Protein AF-A0A193QLB5-F1 (afdb_monomer_lite)

Radius of gyration: 23.77 Å; chains: 1; bounding box: 40×33×66 Å

Organism: Sodalis glossinidius (strain morsitans) (NCBI:txid343509)

Secondary structure (DSSP, 8-state):
---EEEE-TTSSSEEEE-TTS-EEEE-SS------TT------S-----S----SS------STT-------S----SS--EETTEETTT---SSPPP-SPPP----

Structure (mmCIF, N/CA/C/O backbone):
data_AF-A0A193QLB5-F1
#
_entry.id   AF-A0A193QLB5-F1
#
loop_
_atom_site.group_PDB
_atom_site.id
_atom_site.type_symbol
_atom_site.label_atom_id
_atom_site.label_alt_id
_atom_site.label_comp_id
_atom_site.label_asym_id
_atom_site.label_entity_id
_atom_site.label_seq_id
_atom_site.pdbx_PDB_ins_code
_atom_site.Cartn_x
_atom_site.Cartn_y
_atom_site.Cartn_z
_atom_site.occupancy
_atom_site.B_iso_or_equiv
_atom_site.auth_seq_id
_atom_site.auth_comp_id
_atom_site.auth_asym_id
_atom_site.auth_atom_id
_atom_site.pdbx_PDB_model_num
ATOM 1 N N . MET A 1 1 ? 19.120 -19.170 -22.477 1.00 62.03 1 MET A N 1
ATOM 2 C CA . MET A 1 1 ? 18.174 -18.460 -21.589 1.00 62.03 1 MET A CA 1
ATOM 3 C C . MET A 1 1 ? 18.071 -17.028 -22.082 1.00 62.03 1 MET A C 1
ATOM 5 O O . MET A 1 1 ? 19.099 -16.367 -22.152 1.00 62.03 1 MET A O 1
ATOM 9 N N . HIS A 1 2 ? 16.889 -16.586 -22.509 1.00 77.00 2 HIS A N 1
ATOM 10 C CA . HIS A 1 2 ? 16.707 -15.266 -23.122 1.00 77.00 2 HIS A CA 1
ATOM 11 C C . HIS A 1 2 ? 16.101 -14.289 -22.114 1.00 77.00 2 HIS A C 1
ATOM 13 O O . HIS A 1 2 ? 15.208 -14.652 -21.355 1.00 77.00 2 HIS A O 1
ATOM 19 N N . ALA A 1 3 ? 16.610 -13.063 -22.112 1.00 95.31 3 ALA A N 1
ATOM 20 C CA . ALA A 1 3 ? 16.025 -11.920 -21.426 1.00 95.31 3 ALA A CA 1
ATOM 21 C C . ALA A 1 3 ? 15.511 -10.938 -22.485 1.00 95.31 3 ALA A C 1
ATOM 23 O O . ALA A 1 3 ? 16.008 -10.932 -23.613 1.00 95.31 3 ALA A O 1
ATOM 24 N N . ALA A 1 4 ? 14.545 -10.100 -22.125 1.00 97.50 4 ALA A N 1
ATOM 25 C CA . ALA A 1 4 ? 14.021 -9.061 -23.007 1.00 97.50 4 ALA A CA 1
ATOM 26 C C . ALA A 1 4 ? 13.794 -7.771 -22.218 1.00 97.50 4 ALA A C 1
ATOM 28 O O . ALA A 1 4 ? 13.435 -7.826 -21.040 1.00 97.50 4 ALA A O 1
ATOM 29 N N . GLN A 1 5 ? 14.022 -6.619 -22.856 1.00 97.12 5 GLN A N 1
ATOM 30 C CA . GLN A 1 5 ? 13.781 -5.309 -22.249 1.00 97.12 5 GLN A CA 1
ATOM 31 C C . GLN A 1 5 ? 13.269 -4.286 -23.266 1.00 97.12 5 GLN A C 1
ATOM 33 O O . GLN A 1 5 ? 13.667 -4.314 -24.429 1.00 97.12 5 GLN A O 1
ATOM 38 N N . LEU A 1 6 ? 12.453 -3.353 -22.780 1.00 98.00 6 LEU A N 1
ATOM 39 C CA . LEU A 1 6 ? 12.099 -2.092 -23.432 1.00 98.00 6 LEU A CA 1
ATOM 40 C C . LEU A 1 6 ? 12.767 -0.961 -22.641 1.00 98.00 6 LEU A C 1
ATOM 42 O O . LEU A 1 6 ? 12.697 -0.970 -21.411 1.00 98.00 6 LEU A O 1
ATOM 46 N N . ARG A 1 7 ? 13.428 -0.017 -23.315 1.00 98.12 7 ARG A N 1
ATOM 47 C CA . ARG A 1 7 ? 14.203 1.066 -22.683 1.00 98.12 7 ARG A CA 1
ATOM 48 C C . ARG A 1 7 ? 13.874 2.421 -23.304 1.00 98.12 7 ARG A C 1
ATOM 50 O O . ARG A 1 7 ? 13.521 2.466 -24.478 1.00 98.12 7 ARG A O 1
ATOM 57 N N . SER A 1 8 ? 14.016 3.493 -22.525 1.00 98.06 8 SER A N 1
ATOM 58 C CA . SER A 1 8 ? 14.109 4.860 -23.054 1.00 98.06 8 SER A CA 1
ATOM 59 C C . SER A 1 8 ? 15.422 5.072 -23.817 1.00 98.06 8 SER A C 1
ATOM 61 O O . SER A 1 8 ? 16.389 4.338 -23.603 1.00 98.06 8 SER A O 1
ATOM 63 N N . ASP A 1 9 ? 15.470 6.095 -24.674 1.00 97.69 9 ASP A N 1
ATOM 64 C CA . ASP A 1 9 ? 16.647 6.410 -25.502 1.00 97.69 9 ASP A CA 1
ATOM 65 C C . ASP A 1 9 ? 17.895 6.743 -24.666 1.00 97.69 9 ASP A C 1
ATOM 67 O O . ASP A 1 9 ? 19.013 6.401 -25.044 1.00 97.69 9 ASP A O 1
ATOM 71 N N . ASP A 1 10 ? 17.704 7.368 -23.500 1.00 97.31 10 ASP A N 1
ATOM 72 C CA . ASP A 1 10 ? 18.767 7.667 -22.532 1.00 97.31 10 ASP A CA 1
ATOM 73 C C . ASP A 1 10 ? 19.129 6.475 -21.622 1.00 97.31 10 ASP A C 1
ATOM 75 O O . ASP A 1 10 ? 20.071 6.549 -20.835 1.00 97.31 10 ASP A O 1
ATOM 79 N N . GLY A 1 11 ? 18.374 5.374 -21.705 1.00 96.19 11 GLY A N 1
ATOM 80 C CA . GLY A 1 11 ? 18.541 4.176 -20.887 1.00 96.19 11 GLY A CA 1
ATOM 81 C C . GLY A 1 11 ? 18.157 4.319 -19.409 1.00 96.19 11 GLY A C 1
ATOM 82 O O . GLY A 1 11 ? 18.312 3.350 -18.663 1.00 96.19 11 GLY A O 1
ATOM 83 N N . ALA A 1 12 ? 17.655 5.476 -18.967 1.00 97.12 12 ALA A N 1
ATOM 84 C CA . ALA A 1 12 ? 17.347 5.731 -17.560 1.00 97.12 12 ALA A CA 1
ATOM 85 C C . ALA A 1 12 ? 16.072 5.014 -17.080 1.00 97.12 12 ALA A C 1
ATOM 87 O O . ALA A 1 12 ? 15.968 4.660 -15.903 1.00 97.12 12 ALA A O 1
ATOM 88 N N . ALA A 1 13 ? 15.109 4.777 -17.976 1.00 98.38 13 ALA A N 1
ATOM 89 C CA . ALA A 1 13 ? 13.903 4.006 -17.699 1.00 98.38 13 ALA A CA 1
ATOM 90 C C . ALA A 1 13 ? 13.888 2.690 -18.486 1.00 98.38 13 ALA A C 1
ATOM 92 O O . ALA A 1 13 ? 14.259 2.648 -19.662 1.00 98.38 13 ALA A O 1
ATOM 93 N N . PHE A 1 14 ? 13.414 1.611 -17.859 1.00 98.00 14 PHE A N 1
ATOM 94 C CA . PHE A 1 14 ? 13.222 0.337 -18.547 1.00 98.00 14 PHE A CA 1
ATOM 95 C C . PHE A 1 14 ? 12.145 -0.551 -17.919 1.00 98.00 14 PHE A C 1
ATOM 97 O O . PHE A 1 14 ? 11.851 -0.473 -16.725 1.00 98.00 14 PHE A O 1
ATOM 104 N N . VAL A 1 15 ? 11.608 -1.448 -18.746 1.00 98.25 15 VAL A N 1
ATOM 105 C CA . VAL A 1 15 ? 10.829 -2.624 -18.341 1.00 98.25 15 VAL A CA 1
ATOM 106 C C . VAL A 1 15 ? 11.577 -3.856 -18.827 1.00 98.25 15 VAL A C 1
ATOM 108 O O . VAL A 1 15 ? 11.939 -3.925 -20.001 1.00 98.25 15 VAL A O 1
ATOM 111 N N . GLY A 1 16 ? 11.825 -4.828 -17.953 1.00 97.06 16 GLY A N 1
ATOM 112 C CA . GLY A 1 16 ? 12.620 -6.000 -18.301 1.00 97.06 16 GLY A CA 1
ATOM 113 C C . GLY A 1 16 ? 12.133 -7.293 -17.677 1.00 97.06 16 GLY A C 1
ATOM 114 O O . GLY A 1 16 ? 11.671 -7.300 -16.540 1.00 97.06 16 GLY A O 1
ATOM 115 N N . VAL A 1 17 ? 12.300 -8.386 -18.422 1.00 97.69 17 VAL A N 1
ATOM 116 C CA . VAL A 1 17 ? 12.181 -9.761 -17.933 1.00 97.69 17 VAL A CA 1
ATOM 117 C C . VAL A 1 17 ? 13.561 -10.412 -17.939 1.00 97.69 17 VAL A C 1
ATOM 119 O O . VAL A 1 17 ? 14.235 -10.488 -18.971 1.00 97.69 17 VAL A O 1
ATOM 122 N N . ALA A 1 18 ? 14.007 -10.849 -16.765 1.00 96.94 18 ALA A N 1
ATOM 123 C CA . ALA A 1 18 ? 15.268 -11.552 -16.599 1.00 96.94 18 ALA A CA 1
ATOM 124 C C . ALA A 1 18 ? 15.149 -13.015 -17.048 1.00 96.94 18 ALA A C 1
ATOM 126 O O . ALA A 1 18 ? 14.072 -13.609 -17.019 1.00 96.94 18 ALA A O 1
ATOM 127 N N . ALA A 1 19 ? 16.285 -13.639 -17.365 1.00 96.06 19 ALA A N 1
ATOM 128 C CA . ALA A 1 19 ? 16.358 -15.073 -17.658 1.00 96.06 19 ALA A CA 1
ATOM 129 C C . ALA A 1 19 ? 15.810 -15.958 -16.516 1.00 96.06 19 ALA A C 1
ATOM 131 O O . ALA A 1 19 ? 15.348 -17.063 -16.776 1.00 96.06 19 ALA A O 1
ATOM 132 N N . GLY A 1 20 ? 15.854 -15.464 -15.272 1.00 96.25 20 GLY A N 1
ATOM 133 C CA . GLY A 1 20 ? 15.260 -16.090 -14.085 1.00 96.25 20 GLY A CA 1
ATOM 134 C C . GLY A 1 20 ? 13.830 -15.632 -13.776 1.00 96.25 20 GLY A C 1
ATOM 135 O O . GLY A 1 20 ? 13.412 -15.717 -12.629 1.00 96.25 20 GLY A O 1
ATOM 136 N N . HIS A 1 21 ? 13.105 -15.096 -14.764 1.00 95.62 21 HIS A N 1
ATOM 137 C CA . HIS A 1 21 ? 11.689 -14.696 -14.694 1.00 95.62 21 HIS A CA 1
ATOM 138 C C . HIS A 1 21 ? 11.349 -13.488 -13.808 1.00 95.62 21 HIS A C 1
ATOM 140 O O . HIS A 1 21 ? 10.182 -13.115 -13.712 1.00 95.62 21 HIS A O 1
ATOM 146 N N . ALA A 1 22 ? 12.340 -12.827 -13.208 1.00 97.00 22 ALA A N 1
ATOM 147 C CA . ALA A 1 22 ? 12.113 -11.562 -12.517 1.00 97.00 22 ALA A CA 1
ATOM 148 C C . ALA A 1 22 ? 11.658 -10.480 -13.509 1.00 97.00 22 ALA A C 1
ATOM 150 O O . ALA A 1 22 ? 12.277 -10.305 -14.562 1.00 97.00 22 ALA A O 1
ATOM 151 N N . ILE A 1 23 ? 10.606 -9.745 -13.150 1.00 97.38 23 ILE A N 1
ATOM 152 C CA . ILE A 1 23 ? 10.148 -8.564 -13.884 1.00 97.38 23 ILE A CA 1
ATOM 153 C C . ILE A 1 23 ? 10.598 -7.320 -13.120 1.00 97.38 23 ILE A C 1
ATOM 155 O O . ILE A 1 23 ? 10.392 -7.217 -11.911 1.00 97.38 23 ILE A O 1
ATOM 159 N N . THR A 1 24 ? 11.211 -6.370 -13.819 1.00 97.44 24 THR A N 1
ATOM 160 C CA . THR A 1 24 ? 11.657 -5.096 -13.244 1.00 97.44 24 THR A CA 1
ATOM 161 C C . THR A 1 24 ? 11.126 -3.938 -14.070 1.00 97.44 24 THR A C 1
ATOM 163 O O . THR A 1 24 ? 11.228 -3.951 -15.296 1.00 97.44 24 THR A O 1
ATOM 166 N N . VAL A 1 25 ? 10.583 -2.935 -13.385 1.00 98.00 25 VAL A N 1
ATOM 167 C CA . VAL A 1 25 ? 10.179 -1.651 -13.957 1.00 98.00 25 VAL A CA 1
ATOM 168 C C . VAL A 1 25 ? 10.911 -0.566 -13.183 1.00 98.00 25 VAL A C 1
ATOM 170 O O . VAL A 1 25 ? 10.688 -0.413 -11.984 1.00 98.00 25 VAL A O 1
ATOM 173 N N . THR A 1 26 ? 11.774 0.179 -13.864 1.00 97.88 26 THR A N 1
ATOM 174 C CA . THR A 1 26 ? 12.551 1.270 -13.268 1.00 97.88 26 THR A CA 1
ATOM 175 C C . THR A 1 26 ? 12.329 2.531 -14.080 1.00 97.88 26 THR A C 1
ATOM 177 O O . THR A 1 26 ? 12.375 2.498 -15.308 1.00 97.88 26 THR A O 1
ATOM 180 N N . THR A 1 27 ? 12.086 3.650 -13.405 1.00 98.06 27 THR A N 1
ATOM 181 C CA . THR A 1 27 ? 11.973 4.964 -14.037 1.00 98.06 27 THR A CA 1
ATOM 182 C C . THR A 1 27 ? 12.398 6.051 -13.047 1.00 98.06 27 THR A C 1
ATOM 184 O O . THR A 1 27 ? 12.044 5.952 -11.871 1.00 98.06 27 THR A O 1
ATOM 187 N N . PRO A 1 28 ? 13.143 7.084 -13.479 1.00 97.81 28 PRO A N 1
ATOM 188 C CA . PRO A 1 28 ? 13.365 8.284 -12.672 1.00 97.81 28 PRO A CA 1
ATOM 189 C C . PR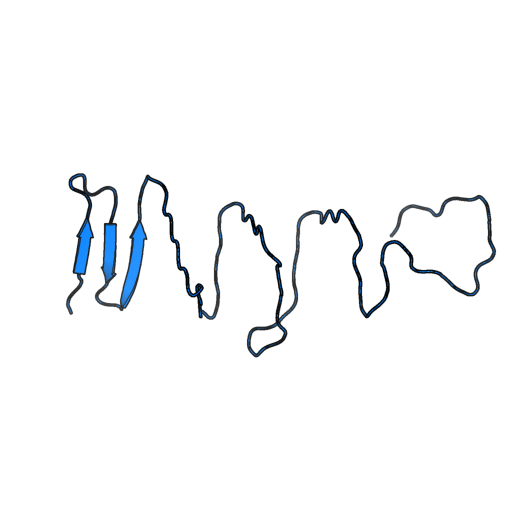O A 1 28 ? 12.126 9.197 -12.632 1.00 97.81 28 PRO A C 1
ATOM 191 O O . PRO A 1 28 ? 12.055 10.106 -11.810 1.00 97.81 28 PRO A O 1
ATOM 194 N N . GLY A 1 29 ? 11.159 8.983 -13.531 1.00 97.12 29 GLY A N 1
ATOM 195 C CA . GLY A 1 29 ? 9.886 9.696 -13.558 1.00 97.12 29 GLY A CA 1
ATOM 196 C C . GLY A 1 29 ? 8.803 9.020 -12.710 1.00 97.12 29 GLY A C 1
ATOM 197 O O . GLY A 1 29 ? 9.060 8.153 -11.880 1.00 97.12 29 GLY A O 1
ATOM 198 N N . THR A 1 30 ? 7.547 9.403 -12.935 1.00 97.75 30 THR A N 1
ATOM 199 C CA . THR A 1 30 ? 6.394 8.791 -12.257 1.00 97.75 30 THR A CA 1
ATOM 200 C C . THR A 1 30 ? 5.955 7.502 -12.952 1.00 97.75 30 THR A C 1
ATOM 202 O O . THR A 1 30 ? 5.713 7.493 -14.157 1.00 97.75 30 THR A O 1
ATOM 205 N N . LEU A 1 31 ? 5.749 6.430 -12.182 1.00 97.44 31 LEU A N 1
ATOM 206 C CA . LEU A 1 31 ? 5.013 5.247 -12.632 1.00 97.44 31 LEU A CA 1
ATOM 207 C C . LEU A 1 31 ? 3.514 5.446 -12.362 1.00 97.44 31 LEU A C 1
ATOM 209 O O . LEU A 1 31 ? 3.092 5.492 -11.208 1.00 97.44 31 LEU A O 1
ATOM 213 N N . LYS A 1 32 ? 2.700 5.555 -13.418 1.00 97.75 32 LYS A N 1
ATOM 214 C CA . LYS A 1 32 ? 1.234 5.647 -13.321 1.00 97.75 32 LYS A CA 1
ATOM 215 C C . LYS A 1 32 ? 0.590 4.416 -13.954 1.00 97.75 32 LYS A C 1
ATOM 217 O O . LYS A 1 32 ? 0.802 4.154 -15.132 1.00 97.75 32 LYS A O 1
ATOM 222 N N . ALA A 1 33 ? -0.239 3.710 -13.190 1.00 96.88 33 ALA A N 1
ATOM 223 C CA . ALA A 1 33 ? -1.059 2.602 -13.672 1.00 96.88 33 ALA A CA 1
ATOM 224 C C . ALA A 1 33 ? -2.547 2.960 -13.543 1.00 96.88 33 ALA A C 1
ATOM 226 O O . ALA A 1 33 ? -2.976 3.551 -12.554 1.00 96.88 33 ALA A O 1
ATOM 227 N N . THR A 1 34 ? -3.350 2.640 -14.555 1.00 97.19 34 THR A N 1
ATOM 228 C CA . THR A 1 34 ? -4.806 2.831 -14.534 1.00 97.19 34 THR A CA 1
ATOM 229 C C . THR A 1 34 ? -5.447 1.605 -15.156 1.00 97.19 34 THR A C 1
ATOM 231 O O . THR A 1 34 ? -5.162 1.282 -16.305 1.00 97.19 34 THR A O 1
ATOM 234 N N . ALA A 1 35 ? -6.304 0.929 -14.397 1.00 97.75 35 ALA A N 1
ATOM 235 C CA . ALA A 1 35 ? -7.014 -0.259 -14.841 1.00 97.75 35 ALA A CA 1
ATOM 236 C C . ALA A 1 35 ? -8.508 -0.080 -14.563 1.00 97.75 35 ALA A C 1
ATOM 238 O O . ALA A 1 35 ? -8.911 0.102 -13.417 1.00 97.75 35 ALA A O 1
ATOM 239 N N . GLN A 1 36 ? -9.328 -0.105 -15.615 1.00 97.62 36 GLN A N 1
ATOM 240 C CA . GLN A 1 36 ? -10.779 0.093 -15.497 1.00 97.62 36 GLN A CA 1
ATOM 241 C C . GLN A 1 36 ? -11.484 -1.110 -14.856 1.00 97.62 36 GLN A C 1
ATOM 243 O O . GLN A 1 36 ? -12.492 -0.935 -14.182 1.00 97.62 36 GLN A O 1
ATOM 248 N N . GLY A 1 37 ? -10.945 -2.317 -15.047 1.00 97.81 37 GLY A N 1
ATOM 249 C CA . GLY A 1 37 ? -11.483 -3.555 -14.477 1.00 97.81 37 GLY A CA 1
ATOM 250 C C . GLY A 1 37 ? -10.971 -3.896 -13.074 1.00 97.81 37 GLY A C 1
ATOM 251 O O . GLY A 1 37 ? -11.403 -4.898 -12.520 1.00 97.81 37 GLY A O 1
ATOM 252 N N . GLY A 1 38 ? -10.065 -3.092 -12.506 1.00 96.50 38 GLY A N 1
ATOM 253 C CA . GLY A 1 38 ? -9.393 -3.382 -11.235 1.00 96.50 38 GLY A CA 1
ATOM 254 C C . GLY A 1 38 ? -7.951 -3.873 -11.396 1.00 96.50 38 GLY A C 1
ATOM 255 O O . GLY A 1 38 ? -7.433 -3.992 -12.507 1.00 96.50 38 GLY A O 1
ATOM 256 N N . VAL A 1 39 ? -7.286 -4.101 -10.261 1.00 97.75 39 VAL A N 1
ATOM 257 C CA . VAL A 1 39 ? -5.913 -4.616 -10.173 1.00 97.75 39 VAL A CA 1
ATOM 258 C C . VAL A 1 39 ? -5.875 -5.679 -9.081 1.00 97.75 39 VAL A C 1
ATOM 260 O O . VAL A 1 39 ? -6.117 -5.354 -7.921 1.00 97.75 39 VAL A O 1
ATOM 263 N N . ASP A 1 40 ? -5.511 -6.907 -9.444 1.00 96.38 40 ASP A N 1
ATOM 264 C CA . ASP A 1 40 ? -5.217 -7.985 -8.500 1.00 96.38 40 ASP A CA 1
ATOM 265 C C . ASP A 1 40 ? -3.701 -8.189 -8.405 1.00 96.38 40 ASP A C 1
ATOM 267 O O . ASP A 1 40 ? -3.008 -8.297 -9.420 1.00 96.38 40 ASP A O 1
ATOM 271 N N . VAL A 1 41 ? -3.173 -8.242 -7.180 1.00 94.75 41 VAL A N 1
ATOM 272 C CA . VAL A 1 41 ? -1.755 -8.520 -6.912 1.00 94.75 41 VAL A CA 1
ATOM 273 C C . VAL A 1 41 ? -1.665 -9.709 -5.968 1.00 94.75 41 VAL A C 1
ATOM 275 O O . VAL A 1 41 ? -2.036 -9.614 -4.801 1.00 94.75 41 VAL A O 1
ATOM 278 N N . THR A 1 42 ? -1.149 -10.829 -6.466 1.00 93.12 42 THR A N 1
ATOM 279 C CA . THR A 1 42 ? -0.961 -12.050 -5.677 1.00 93.12 42 THR A CA 1
ATOM 280 C C . THR A 1 42 ? 0.524 -12.290 -5.451 1.00 93.12 42 THR A C 1
ATOM 282 O O . THR A 1 42 ? 1.275 -12.537 -6.391 1.00 93.12 42 THR A O 1
ATOM 285 N N . ALA A 1 43 ? 0.948 -12.223 -4.192 1.00 92.25 43 ALA A N 1
ATOM 286 C CA . ALA A 1 43 ? 2.297 -12.558 -3.762 1.00 92.25 43 ALA A CA 1
ATOM 287 C C . ALA A 1 43 ? 2.271 -12.981 -2.285 1.00 92.25 43 ALA A C 1
ATOM 289 O O . ALA A 1 43 ? 1.436 -12.473 -1.537 1.00 92.25 43 ALA A O 1
ATOM 290 N N . PRO A 1 44 ? 3.206 -13.833 -1.825 1.00 90.81 44 PRO A N 1
ATOM 291 C CA . PRO A 1 44 ? 3.355 -14.122 -0.396 1.00 90.81 44 PRO A CA 1
ATOM 292 C C . PRO A 1 44 ? 3.646 -12.871 0.449 1.00 90.81 44 PRO A C 1
ATOM 294 O O . PRO A 1 44 ? 3.366 -12.836 1.643 1.00 90.81 44 PRO A O 1
ATOM 297 N N . THR A 1 45 ? 4.244 -11.836 -0.148 1.00 92.69 45 THR A N 1
ATOM 298 C CA . THR A 1 45 ? 4.531 -10.557 0.512 1.00 92.69 45 THR A CA 1
ATOM 299 C C . THR A 1 45 ? 4.512 -9.426 -0.511 1.00 92.69 45 THR A C 1
ATOM 301 O O . THR A 1 45 ? 5.086 -9.554 -1.592 1.00 92.69 45 THR A O 1
ATOM 304 N N . ILE A 1 46 ? 3.886 -8.304 -0.151 1.00 95.62 46 ILE A N 1
ATOM 305 C CA . ILE A 1 46 ? 3.893 -7.054 -0.919 1.00 95.62 46 ILE A CA 1
ATOM 306 C C . ILE A 1 46 ? 4.559 -5.981 -0.051 1.00 95.62 46 ILE A C 1
ATOM 308 O O . ILE A 1 46 ? 4.154 -5.776 1.090 1.00 95.62 46 ILE A O 1
ATOM 312 N N . VAL A 1 47 ? 5.575 -5.296 -0.586 1.00 97.50 47 VAL A N 1
ATOM 313 C CA . VAL A 1 47 ? 6.322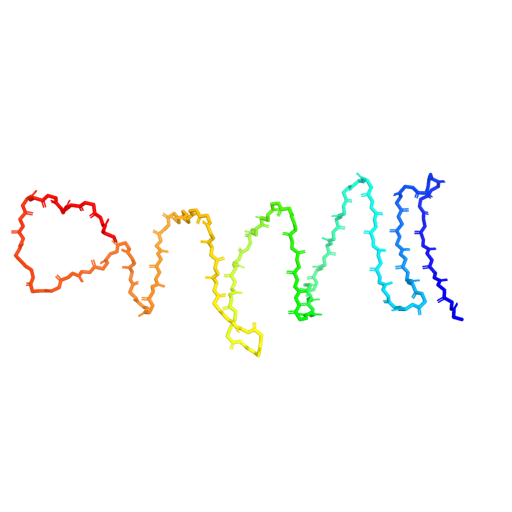 -4.245 0.129 1.00 97.50 47 VAL A CA 1
ATOM 314 C C . VAL A 1 47 ? 6.098 -2.892 -0.544 1.00 97.50 47 VAL A C 1
ATOM 316 O O . VAL A 1 47 ? 6.388 -2.727 -1.728 1.00 97.50 47 VAL A O 1
ATOM 319 N N . LEU A 1 48 ? 5.617 -1.911 0.225 1.00 97.50 48 LEU A N 1
ATOM 320 C CA . LEU A 1 48 ? 5.428 -0.520 -0.197 1.00 97.50 48 LEU A CA 1
ATOM 321 C C . LEU A 1 48 ? 6.350 0.375 0.640 1.00 97.50 48 LEU A C 1
ATOM 323 O O . LEU A 1 48 ? 6.077 0.632 1.806 1.00 97.50 48 LEU A O 1
ATOM 327 N N . ASN A 1 49 ? 7.462 0.820 0.052 1.00 97.69 49 ASN A N 1
ATOM 328 C CA . ASN A 1 49 ? 8.511 1.547 0.787 1.00 97.69 49 ASN A CA 1
ATOM 329 C C . ASN A 1 49 ? 8.237 3.051 0.959 1.00 97.69 49 ASN A C 1
ATOM 331 O O . ASN A 1 49 ? 8.899 3.710 1.755 1.00 97.69 49 ASN A O 1
ATOM 335 N N . GLY A 1 50 ? 7.318 3.612 0.171 1.00 97.75 50 GLY A N 1
ATOM 336 C CA . GLY A 1 50 ? 6.950 5.026 0.233 1.00 97.75 50 GLY A CA 1
ATOM 337 C C . GLY A 1 50 ? 5.706 5.278 1.081 1.00 97.75 50 GLY A C 1
ATOM 338 O O . GLY A 1 50 ? 5.064 4.353 1.574 1.00 97.75 50 GLY A O 1
ATOM 339 N N . ASN A 1 51 ? 5.320 6.551 1.184 1.00 98.00 51 ASN A N 1
ATOM 340 C CA . ASN A 1 51 ? 4.024 6.921 1.749 1.00 98.00 51 ASN A CA 1
ATOM 341 C C . ASN A 1 51 ? 2.892 6.318 0.909 1.00 98.00 51 ASN A C 1
ATOM 343 O O . ASN A 1 51 ? 2.905 6.406 -0.320 1.00 98.00 51 ASN A O 1
ATOM 347 N N . VAL A 1 52 ? 1.888 5.755 1.579 1.00 98.00 52 VAL A N 1
ATOM 348 C CA . VAL A 1 52 ? 0.732 5.127 0.933 1.00 98.00 52 VAL A CA 1
ATOM 349 C C . VAL A 1 52 ? -0.509 5.978 1.184 1.00 98.00 52 VAL A C 1
ATOM 351 O O . VAL A 1 52 ? -0.802 6.353 2.315 1.00 98.00 52 VAL A O 1
ATOM 354 N N . THR A 1 53 ? -1.252 6.288 0.123 1.00 97.94 53 THR A N 1
ATOM 355 C CA . THR A 1 53 ? -2.575 6.922 0.205 1.00 97.94 53 THR A CA 1
ATOM 356 C C . THR A 1 53 ? -3.599 6.011 -0.450 1.00 97.94 53 THR A C 1
ATOM 358 O O . THR A 1 53 ? -3.452 5.646 -1.615 1.00 97.94 53 TH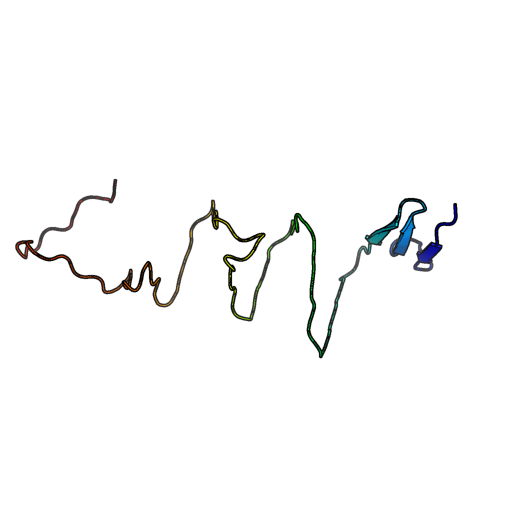R A O 1
ATOM 361 N N . ILE A 1 54 ? -4.648 5.664 0.295 1.00 97.50 54 ILE A N 1
ATOM 362 C CA . ILE A 1 54 ? -5.774 4.860 -0.179 1.00 97.50 54 ILE A CA 1
ATOM 363 C C . ILE A 1 54 ? -7.001 5.767 -0.150 1.00 97.50 54 ILE A C 1
ATOM 365 O O . ILE A 1 54 ? -7.465 6.153 0.916 1.00 97.50 54 ILE A O 1
ATOM 369 N N . ASN A 1 55 ? -7.496 6.144 -1.330 1.00 97.50 55 ASN A N 1
ATOM 370 C CA . ASN A 1 55 ? -8.676 7.011 -1.454 1.00 97.50 55 ASN A CA 1
ATOM 371 C C . ASN A 1 55 ? -10.002 6.236 -1.346 1.00 97.50 55 ASN A C 1
ATOM 373 O O . ASN A 1 55 ? -11.064 6.847 -1.272 1.00 97.50 55 ASN A O 1
ATOM 377 N N . GLY A 1 56 ? -9.939 4.902 -1.377 1.00 96.88 56 GLY A N 1
ATOM 378 C CA . GLY A 1 56 ? -11.066 4.009 -1.125 1.00 96.88 56 GLY A CA 1
ATOM 379 C C . GLY A 1 56 ? -10.995 3.367 0.261 1.00 96.88 56 GLY A C 1
ATOM 380 O O . GLY A 1 56 ? -10.204 3.763 1.116 1.00 96.88 56 GLY A O 1
ATOM 381 N N . ASN A 1 57 ? -11.805 2.333 0.466 1.00 95.81 57 ASN A N 1
ATOM 382 C CA . ASN A 1 57 ? -11.769 1.559 1.702 1.00 95.81 57 ASN A CA 1
ATOM 383 C C . ASN A 1 57 ? -10.516 0.673 1.755 1.00 95.81 57 ASN A C 1
ATOM 385 O O . ASN A 1 57 ? -10.133 0.070 0.753 1.00 95.81 57 ASN A O 1
ATOM 389 N N . LEU A 1 58 ? -9.934 0.538 2.947 1.00 95.00 58 LEU A N 1
ATOM 390 C CA . LEU A 1 58 ? -8.964 -0.508 3.260 1.00 95.00 58 LEU A CA 1
ATOM 391 C C . LEU A 1 58 ? -9.697 -1.643 3.979 1.00 95.00 58 LEU A C 1
ATOM 393 O O . LEU A 1 58 ? -10.253 -1.437 5.055 1.00 95.00 58 LEU A O 1
ATOM 397 N N . SER A 1 59 ? -9.696 -2.834 3.385 1.00 91.88 59 SER A N 1
ATOM 398 C CA . SER A 1 59 ? -10.201 -4.051 4.018 1.00 91.88 59 SER A CA 1
ATOM 399 C C . SER A 1 59 ? -9.056 -5.039 4.185 1.00 91.88 59 SER A C 1
ATOM 401 O O . SER A 1 59 ? -8.367 -5.363 3.220 1.00 91.88 59 SER A O 1
ATOM 403 N N . GLN A 1 60 ? -8.858 -5.507 5.414 1.00 91.44 60 GLN A N 1
ATOM 404 C CA . GLN A 1 60 ? -7.926 -6.580 5.721 1.00 91.44 60 GLN A CA 1
ATOM 405 C C . GLN A 1 60 ? -8.719 -7.873 5.894 1.00 91.44 60 GLN A C 1
ATOM 407 O O . GLN A 1 60 ? -9.498 -8.016 6.835 1.00 91.44 60 GLN A O 1
ATOM 412 N N . GLY A 1 61 ? -8.556 -8.788 4.943 1.00 83.75 61 GLY A N 1
ATOM 413 C CA . GLY A 1 61 ? -9.243 -10.074 4.956 1.00 83.75 61 GLY A CA 1
ATOM 414 C C . GLY A 1 61 ? -8.647 -11.063 5.961 1.00 83.75 61 GLY A C 1
ATOM 415 O O . GLY A 1 61 ? -7.483 -10.965 6.342 1.00 83.75 61 GLY A O 1
ATOM 416 N N . MET A 1 62 ? -9.452 -12.062 6.326 1.00 75.94 62 MET A N 1
ATOM 417 C CA . MET A 1 62 ? -9.066 -13.222 7.146 1.00 75.94 62 MET A CA 1
ATOM 418 C C . MET A 1 62 ? -8.859 -14.495 6.299 1.00 75.94 62 MET A C 1
ATOM 420 O O . MET A 1 62 ? -9.014 -15.597 6.812 1.00 75.94 62 MET A O 1
ATOM 424 N N . GLY A 1 63 ? -8.596 -14.361 4.992 1.00 72.44 63 GLY A N 1
ATOM 425 C CA 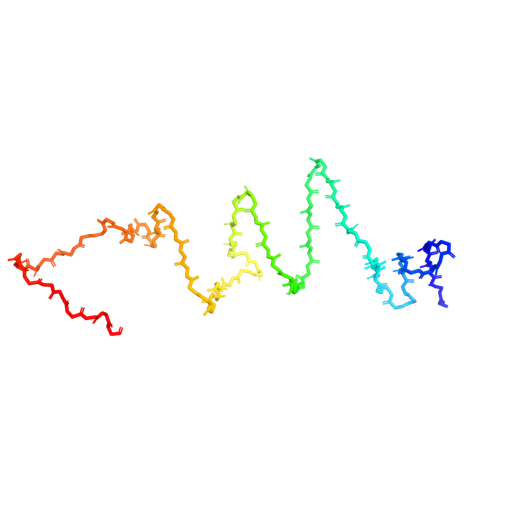. GLY A 1 63 ? -8.360 -15.510 4.100 1.00 72.44 63 GLY A CA 1
ATOM 426 C C . GLY A 1 63 ? -7.052 -16.250 4.415 1.00 72.44 63 GLY A C 1
ATOM 427 O O . GLY A 1 63 ? -6.426 -15.994 5.436 1.00 72.44 63 GLY A O 1
ATOM 428 N N . ASP A 1 64 ? -6.584 -17.111 3.511 1.00 73.25 64 ASP A N 1
ATOM 429 C CA . ASP A 1 64 ? -5.377 -17.937 3.731 1.00 73.25 64 ASP A CA 1
ATOM 430 C C . ASP A 1 64 ? -4.098 -17.123 4.015 1.00 73.25 64 ASP A C 1
ATOM 432 O O . ASP A 1 64 ? -3.157 -17.622 4.625 1.00 73.25 64 ASP A O 1
ATOM 436 N N . SER A 1 65 ? -4.057 -15.856 3.586 1.00 69.88 65 SER A N 1
ATOM 437 C CA . SER A 1 65 ? -2.992 -14.884 3.902 1.00 69.88 65 SER A CA 1
ATOM 438 C C . SER A 1 65 ? -3.431 -13.788 4.885 1.00 69.88 65 SER A C 1
ATOM 440 O O . SER A 1 65 ? -2.754 -12.773 5.030 1.00 69.88 65 SER A O 1
ATOM 442 N N . GLY A 1 66 ? -4.589 -13.954 5.523 1.00 73.44 66 GLY A N 1
ATOM 443 C CA . GLY A 1 66 ? -5.095 -13.064 6.559 1.00 73.44 66 GLY A CA 1
ATOM 444 C C . GLY A 1 66 ? -4.251 -13.138 7.831 1.00 73.44 66 GLY A C 1
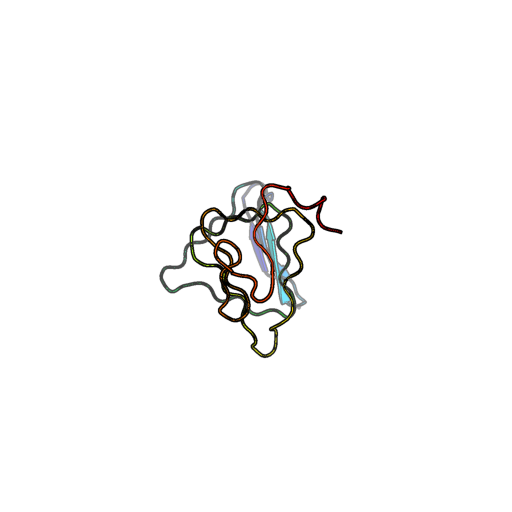ATOM 445 O O . GLY A 1 66 ? -3.573 -14.127 8.100 1.00 73.44 66 GLY A O 1
ATOM 446 N N . GLY A 1 67 ? -4.273 -12.075 8.630 1.00 82.06 67 GLY A N 1
ATOM 447 C CA . GLY A 1 67 ? -3.424 -11.970 9.813 1.00 82.06 67 GLY A CA 1
ATOM 448 C C . GLY A 1 67 ? -3.697 -10.710 10.620 1.00 82.06 67 GLY A C 1
ATOM 449 O O . GLY A 1 67 ? -4.675 -10.005 10.374 1.00 82.06 67 GLY A O 1
ATOM 450 N N . SER A 1 68 ? -2.834 -10.423 11.593 1.00 89.56 68 SER A N 1
ATOM 451 C CA . SER A 1 68 ? -2.901 -9.193 12.381 1.00 89.56 68 SER A CA 1
ATOM 452 C C . SER A 1 68 ? -2.508 -7.966 11.554 1.00 89.56 68 SER A C 1
ATOM 454 O O . SER A 1 68 ? -1.710 -8.039 10.621 1.00 89.56 68 SER A O 1
ATOM 456 N N . ALA A 1 69 ? -3.077 -6.811 11.897 1.00 92.81 69 ALA A N 1
ATOM 457 C CA . ALA A 1 69 ? -2.597 -5.514 11.435 1.00 92.81 69 ALA A CA 1
ATOM 458 C C . ALA A 1 69 ? -1.684 -4.933 12.521 1.00 92.81 69 ALA A C 1
ATOM 460 O O . ALA A 1 69 ? -2.142 -4.716 13.643 1.00 92.81 69 ALA A O 1
ATOM 461 N N . SER A 1 70 ? -0.412 -4.678 12.212 1.00 94.38 70 SER A N 1
ATOM 462 C CA . SER A 1 70 ? 0.492 -3.953 13.114 1.00 94.38 70 SER A CA 1
ATOM 463 C C . SER A 1 70 ? 0.692 -2.536 12.596 1.00 94.38 70 SER A C 1
ATOM 465 O O . SER A 1 70 ? 1.184 -2.350 11.484 1.00 94.38 70 SER A O 1
ATOM 467 N N . ILE A 1 71 ? 0.328 -1.539 13.403 1.00 96.12 71 ILE A N 1
ATOM 468 C CA . ILE A 1 71 ? 0.552 -0.124 13.099 1.00 96.12 71 ILE A CA 1
ATOM 469 C C . ILE A 1 71 ? 1.450 0.444 14.193 1.00 96.12 71 ILE A C 1
ATOM 471 O O . ILE A 1 71 ? 1.023 0.641 15.325 1.00 96.12 71 ILE A O 1
ATOM 475 N N . ASN A 1 72 ? 2.718 0.670 13.852 1.00 97.06 72 ASN A N 1
ATOM 476 C CA . ASN A 1 72 ? 3.730 1.113 14.814 1.00 97.06 72 ASN A CA 1
ATOM 477 C C . ASN A 1 72 ? 3.630 2.615 15.126 1.00 97.06 72 ASN A C 1
ATOM 479 O O . ASN A 1 72 ? 4.124 3.071 16.153 1.00 97.06 72 ASN A O 1
ATOM 483 N N . GLY A 1 73 ? 3.037 3.385 14.211 1.00 96.69 73 GLY A N 1
ATOM 484 C CA . GLY A 1 73 ? 2.773 4.808 14.386 1.00 96.69 73 GLY A CA 1
ATOM 485 C C . GLY A 1 73 ? 1.417 5.081 15.048 1.00 96.69 73 GLY A C 1
ATOM 486 O O . GLY A 1 73 ? 0.614 4.167 15.236 1.00 96.69 73 GLY A O 1
ATOM 487 N N . PRO A 1 74 ? 1.127 6.349 15.376 1.00 96.75 74 PRO A N 1
ATOM 488 C CA . PRO A 1 74 ? -0.182 6.734 15.882 1.00 96.75 74 PRO A CA 1
ATOM 489 C C . PRO A 1 74 ? -1.274 6.495 14.834 1.00 96.75 74 PRO A C 1
ATOM 491 O O . PRO A 1 74 ? -1.070 6.700 13.637 1.00 96.75 74 PRO A O 1
ATOM 494 N N . VAL A 1 75 ? -2.464 6.136 15.311 1.00 96.56 75 VAL A N 1
ATOM 495 C CA . VAL A 1 75 ? -3.670 6.001 14.491 1.00 96.56 75 VAL A CA 1
ATOM 496 C C . VAL A 1 75 ? -4.625 7.135 14.848 1.00 96.56 75 VAL A C 1
ATOM 498 O O . VAL A 1 75 ? -5.001 7.291 16.007 1.00 96.56 75 VAL A O 1
ATOM 501 N N . SER A 1 76 ? -5.014 7.931 13.852 1.00 96.69 76 SER A N 1
ATOM 502 C CA . SER A 1 76 ? -6.020 8.987 13.993 1.00 96.69 76 SER A CA 1
ATOM 503 C C . SER A 1 76 ? -7.223 8.659 13.120 1.00 96.69 76 SER A C 1
ATOM 505 O O . SER A 1 76 ? -7.086 8.465 11.912 1.00 96.69 76 SER A O 1
ATOM 507 N N . VAL A 1 77 ? -8.401 8.586 13.736 1.00 96.69 77 VAL A N 1
ATOM 508 C CA . VAL A 1 77 ? -9.669 8.268 13.073 1.00 96.69 77 VAL A CA 1
ATOM 509 C C . VAL A 1 77 ? -10.638 9.413 13.325 1.00 96.69 77 VAL A C 1
ATOM 511 O O . VAL A 1 77 ? -10.774 9.877 14.452 1.00 96.69 77 VAL A O 1
ATOM 514 N N . LYS A 1 78 ? -11.298 9.897 12.267 1.00 96.50 78 LYS A N 1
ATOM 515 C CA . LYS A 1 78 ? -12.202 11.057 12.359 1.00 96.50 78 LYS A CA 1
ATOM 516 C C . LYS A 1 78 ? -13.566 10.730 12.961 1.00 96.50 78 LYS A C 1
ATOM 518 O O . LYS A 1 78 ? -14.201 11.616 13.520 1.00 96.50 78 LYS A O 1
ATOM 523 N N . ASN A 1 79 ? -14.026 9.497 12.783 1.00 95.88 79 ASN A N 1
ATOM 524 C CA . ASN A 1 79 ? -15.355 9.065 13.189 1.00 95.88 79 ASN A CA 1
ATOM 525 C C . ASN A 1 79 ? -15.255 8.144 14.406 1.00 95.88 79 ASN A C 1
ATOM 527 O O . ASN A 1 79 ? -15.111 8.617 15.528 1.00 95.88 79 ASN A O 1
ATOM 531 N N . ASP A 1 80 ? -15.321 6.837 14.191 1.00 96.19 80 ASP A N 1
ATOM 532 C CA . ASP A 1 80 ? -15.326 5.848 15.259 1.00 96.19 80 ASP A CA 1
ATOM 533 C C . ASP A 1 80 ? -14.485 4.634 14.867 1.00 96.19 80 ASP A C 1
ATOM 535 O O . ASP A 1 80 ? -14.259 4.372 13.683 1.00 96.19 80 ASP A O 1
ATOM 539 N N . ILE A 1 81 ? -14.039 3.893 15.875 1.00 96.69 81 ILE A N 1
ATOM 540 C CA . ILE A 1 81 ? -13.430 2.578 15.719 1.00 96.69 81 ILE A CA 1
ATOM 541 C C . ILE A 1 81 ? -14.386 1.583 16.363 1.00 96.69 81 ILE A C 1
ATOM 543 O O . ILE A 1 81 ? -14.607 1.629 17.566 1.00 96.69 81 ILE A O 1
ATOM 547 N N . THR A 1 82 ? -14.946 0.666 15.581 1.00 96.31 82 THR A N 1
ATOM 548 C CA . THR A 1 82 ? -15.771 -0.415 16.127 1.00 96.31 82 THR A CA 1
ATOM 549 C C . THR A 1 82 ? -14.923 -1.669 16.311 1.00 96.31 82 THR A C 1
ATOM 551 O O . THR A 1 82 ? -14.419 -2.223 15.336 1.00 96.31 82 THR A O 1
ATOM 554 N N . VAL A 1 83 ? -14.788 -2.146 17.548 1.00 94.50 83 VAL A N 1
ATOM 555 C CA . VAL A 1 83 ? -14.043 -3.370 17.881 1.00 94.50 83 VAL A CA 1
ATOM 556 C C . VAL A 1 83 ? -15.017 -4.394 18.443 1.00 94.50 83 VAL A C 1
ATOM 558 O O . VAL A 1 83 ? -15.700 -4.122 19.425 1.00 94.50 83 VAL A O 1
ATOM 561 N N . ALA A 1 84 ? -15.121 -5.560 17.797 1.00 94.25 84 ALA A N 1
ATOM 562 C CA . ALA A 1 84 ? -16.080 -6.610 18.167 1.00 94.25 84 ALA A CA 1
ATOM 563 C C . ALA A 1 84 ? -17.536 -6.099 18.312 1.00 94.25 84 ALA A C 1
ATOM 565 O O . ALA A 1 84 ? -18.277 -6.527 19.191 1.00 94.25 84 ALA A O 1
ATOM 566 N N . GLY A 1 85 ? -17.939 -5.153 17.455 1.00 95.69 85 GLY A N 1
ATOM 567 C CA . GLY A 1 85 ? -19.273 -4.541 17.485 1.00 95.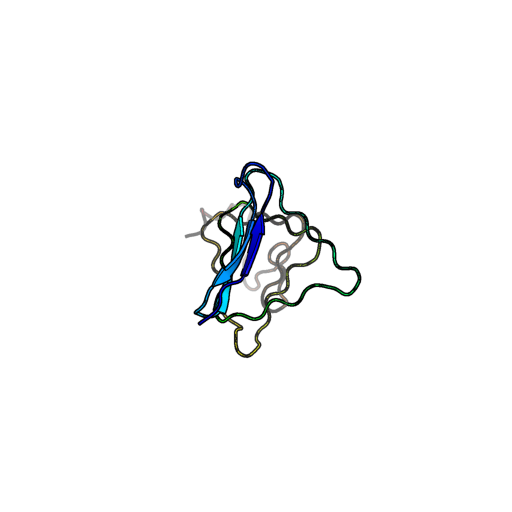69 85 GLY A CA 1
ATOM 568 C C . GLY A 1 85 ? -19.447 -3.404 18.501 1.00 95.69 85 GLY A C 1
ATOM 569 O O . GLY A 1 85 ? -20.524 -2.820 18.565 1.00 95.69 85 GLY A O 1
ATOM 570 N N . ILE A 1 86 ? -18.408 -3.053 19.264 1.00 95.62 86 ILE A N 1
ATOM 571 C CA . ILE A 1 86 ? -18.450 -2.004 20.286 1.00 95.62 86 ILE A CA 1
ATOM 572 C C . ILE A 1 86 ? -17.753 -0.742 19.768 1.00 95.62 86 ILE A C 1
ATOM 574 O O . ILE A 1 86 ? -16.606 -0.792 19.329 1.00 95.62 86 ILE A O 1
ATOM 578 N N . SER A 1 87 ? -18.454 0.390 19.830 1.00 97.06 87 SER A N 1
ATOM 579 C CA . SER A 1 87 ? -17.931 1.720 19.491 1.00 97.06 87 SER A CA 1
ATOM 580 C C . SER A 1 87 ? -16.847 2.155 20.475 1.00 97.06 87 SER A C 1
ATOM 582 O O . SER A 1 87 ? -17.114 2.260 21.669 1.00 97.06 87 SER A O 1
ATOM 584 N N . LEU A 1 88 ? -15.647 2.477 19.998 1.00 95.88 88 LEU A N 1
ATOM 585 C CA . LEU A 1 88 ? -14.594 3.037 20.842 1.00 95.88 88 LEU A CA 1
ATOM 586 C C . LEU A 1 88 ? -15.011 4.406 21.391 1.00 95.88 88 LEU A C 1
ATOM 588 O O . LEU A 1 88 ? -14.767 4.686 22.562 1.00 95.88 88 LEU A O 1
ATOM 592 N N . THR A 1 89 ? -15.684 5.229 20.585 1.00 94.00 89 THR A N 1
ATOM 593 C CA . THR A 1 89 ? -16.100 6.579 20.990 1.00 94.00 89 THR A CA 1
ATOM 594 C C . THR A 1 89 ? -17.288 6.576 21.959 1.00 94.00 89 THR A C 1
ATOM 596 O O . THR A 1 89 ? -17.348 7.436 22.834 1.00 94.00 89 THR A O 1
ATOM 599 N N . ASN A 1 90 ? -18.231 5.634 21.833 1.00 92.31 90 ASN A N 1
ATOM 600 C CA . ASN A 1 90 ? -19.513 5.676 22.558 1.00 92.31 90 ASN A CA 1
ATOM 601 C C . ASN A 1 90 ? -19.743 4.512 23.535 1.00 92.31 90 ASN A C 1
ATOM 603 O O . ASN A 1 90 ? -20.855 4.371 24.049 1.00 92.31 90 ASN A O 1
ATOM 607 N N . HIS A 1 91 ? -18.756 3.641 23.769 1.00 94.06 91 HIS A N 1
ATOM 608 C CA . HIS A 1 91 ? -18.938 2.538 24.715 1.00 94.06 91 HIS A CA 1
ATOM 609 C C . HIS A 1 91 ? -19.260 3.039 26.126 1.00 94.06 91 HIS A C 1
ATOM 611 O O . HIS A 1 91 ? -18.831 4.107 26.562 1.00 94.06 91 HIS A O 1
ATOM 617 N N . VAL A 1 92 ? -20.022 2.223 26.850 1.00 90.69 92 VAL A N 1
ATOM 618 C CA . VAL A 1 92 ? -20.418 2.484 28.233 1.00 90.69 92 VAL A CA 1
ATOM 619 C C . VAL A 1 92 ? -19.802 1.449 29.164 1.00 90.69 92 VAL A C 1
ATOM 621 O O . VAL A 1 92 ? -19.577 0.302 28.779 1.00 90.69 92 VAL A O 1
ATOM 624 N N . HIS A 1 93 ? -19.583 1.848 30.415 1.00 89.12 93 HIS A N 1
ATOM 625 C CA . HIS A 1 93 ? -19.186 0.952 31.496 1.00 89.12 93 HIS A CA 1
ATOM 626 C C . HIS A 1 93 ? -20.351 0.787 32.476 1.00 89.12 93 HIS A C 1
ATOM 628 O O . HIS A 1 93 ? -20.928 1.772 32.933 1.00 89.12 93 HIS A O 1
ATOM 634 N N . THR A 1 94 ? -20.699 -0.452 32.819 1.00 89.38 94 THR A N 1
ATOM 635 C CA . THR A 1 94 ? -21.716 -0.761 33.838 1.00 89.38 94 THR A CA 1
ATOM 636 C C . THR A 1 94 ? -21.079 -0.952 35.214 1.00 89.38 94 THR A C 1
ATOM 638 O O . THR A 1 94 ? -19.921 -1.349 35.306 1.00 89.38 94 THR A O 1
ATOM 641 N N . GLY A 1 95 ? -21.837 -0.733 36.295 1.00 87.75 95 GLY A N 1
ATOM 642 C CA . GLY A 1 95 ? -21.370 -1.015 37.662 1.00 87.75 95 GLY A CA 1
ATOM 643 C C . GLY A 1 95 ? -20.423 0.035 38.254 1.00 87.75 95 GLY A C 1
ATOM 644 O O . GLY A 1 95 ? -19.769 -0.233 39.258 1.00 87.75 95 GLY A O 1
ATOM 645 N N . VAL A 1 96 ? -20.354 1.225 37.652 1.00 86.31 96 VAL A N 1
ATOM 646 C CA . VAL A 1 96 ? -19.567 2.363 38.150 1.00 86.31 96 VAL A CA 1
ATOM 647 C C . VAL A 1 96 ? -20.466 3.411 38.810 1.00 86.31 96 VAL A C 1
ATOM 649 O O . VAL A 1 96 ? -21.623 3.579 38.425 1.00 86.31 96 VAL A O 1
ATOM 652 N N . GLN A 1 97 ? -19.932 4.139 39.794 1.00 87.81 97 GLN A N 1
ATOM 653 C CA . GLN A 1 97 ? -20.583 5.321 40.362 1.00 87.81 97 GLN A CA 1
ATOM 654 C C . GLN A 1 97 ? -20.141 6.568 39.589 1.00 87.81 97 GLN A C 1
ATOM 656 O O . GLN A 1 97 ? -18.945 6.827 39.458 1.00 87.81 97 GLN A O 1
ATOM 661 N N . SER A 1 98 ? -21.099 7.362 39.109 1.00 83.88 98 SER A N 1
ATOM 662 C CA . SER A 1 98 ? -20.809 8.642 38.460 1.00 83.88 98 SER A CA 1
ATOM 663 C C . SER A 1 98 ? -20.122 9.612 39.427 1.00 83.88 98 SER A C 1
ATOM 665 O O . SER A 1 98 ? -20.525 9.752 40.582 1.00 83.88 98 SER A O 1
ATOM 667 N N . GLY A 1 99 ? -19.106 10.321 38.941 1.00 86.44 99 GLY A N 1
ATOM 668 C CA . GLY A 1 99 ? -18.379 11.337 39.698 1.00 86.44 99 GLY A CA 1
ATOM 669 C C . GLY A 1 99 ? -17.747 12.377 38.774 1.00 86.44 99 GLY A C 1
ATOM 670 O O . GLY A 1 99 ? -17.615 12.150 37.576 1.00 86.44 99 GLY A O 1
ATOM 671 N N . GLY A 1 100 ? -17.371 13.533 39.327 1.00 88.19 100 GLY A N 1
ATOM 672 C CA . GLY A 1 100 ? -16.770 14.635 38.557 1.00 88.19 100 GLY A CA 1
ATOM 673 C C . GLY A 1 100 ? -15.260 14.510 38.322 1.00 88.19 100 GLY A C 1
ATOM 674 O O . GLY A 1 100 ? -14.679 15.325 37.606 1.00 88.19 100 GLY A O 1
ATOM 675 N N . SER A 1 101 ? -14.606 13.524 38.937 1.00 86.25 101 SER A N 1
ATOM 676 C CA . SER A 1 101 ? -13.161 13.323 38.817 1.00 86.25 101 SER A CA 1
ATOM 677 C C . SER A 1 101 ? -12.793 12.753 37.449 1.00 86.25 101 SER A C 1
ATOM 679 O O . SER A 1 101 ? -13.435 11.830 36.954 1.00 86.25 101 SER A O 1
ATOM 681 N N . LYS A 1 102 ? -11.710 13.261 36.853 1.00 82.62 102 LYS A N 1
ATOM 682 C CA . LYS A 1 102 ? -11.092 12.631 35.680 1.00 82.62 102 LYS A CA 1
ATOM 683 C C . LYS A 1 102 ? -10.320 11.390 36.121 1.00 82.62 102 LYS A C 1
ATOM 685 O O . LYS A 1 102 ? -9.721 11.389 37.198 1.00 82.62 102 LYS A O 1
ATOM 690 N N . THR A 1 103 ? -10.303 10.358 35.282 1.00 80.25 103 THR A N 1
ATOM 691 C CA . THR A 1 103 ? -9.379 9.235 35.472 1.00 80.25 103 THR A CA 1
ATOM 692 C C . THR A 1 103 ? -7.933 9.732 35.386 1.00 80.25 103 THR A C 1
ATOM 694 O O . THR A 1 103 ? -7.652 10.787 34.806 1.00 80.25 103 THR A O 1
ATOM 697 N N . GLY A 1 104 ? -6.992 8.956 35.925 1.00 74.88 104 GLY A N 1
ATOM 698 C CA . GLY A 1 104 ? -5.581 9.119 35.576 1.00 74.88 104 GLY A CA 1
ATOM 699 C C . GLY A 1 104 ? -5.339 8.873 34.080 1.00 74.88 104 GLY A C 1
ATOM 700 O O . GLY A 1 104 ? -6.253 8.505 33.335 1.00 74.88 104 GLY A O 1
ATOM 701 N N . LYS A 1 105 ? -4.090 9.057 33.636 1.00 60.75 105 LYS A N 1
ATOM 702 C CA . LYS A 1 105 ? -3.689 8.604 32.297 1.00 60.75 105 LYS A CA 1
ATOM 703 C C . LYS A 1 105 ? -3.935 7.088 32.181 1.00 60.75 105 LYS A C 1
ATOM 705 O O . LYS A 1 105 ? -3.707 6.394 33.175 1.00 60.75 105 LYS A O 1
ATOM 710 N N . PRO A 1 106 ? -4.372 6.583 31.012 1.00 71.94 106 PRO A N 1
ATOM 711 C CA . PRO A 1 106 ? -4.338 5.152 30.727 1.00 71.94 106 PRO A CA 1
ATOM 712 C C . PRO A 1 106 ? -2.943 4.585 31.031 1.00 71.94 106 PRO A C 1
ATOM 714 O O . PRO A 1 106 ? -1.948 5.274 30.786 1.00 71.94 106 PRO A O 1
ATOM 717 N N . GLN A 1 107 ? -2.896 3.385 31.614 1.00 48.19 107 GLN A N 1
ATOM 718 C CA . GLN A 1 107 ? -1.656 2.630 31.819 1.00 48.19 107 GLN A CA 1
ATOM 719 C C . GLN A 1 107 ? -1.263 1.897 30.541 1.00 48.19 107 GLN A C 1
ATOM 721 O O . GLN A 1 107 ? -2.187 1.417 29.846 1.00 48.19 107 GLN A O 1
#

pLDDT: mean 92.15, std 9.15, range [48.19, 98.38]

Foldseek 3Di:
DDKDKDADPVRQWIWIQDPVRDTDTGHPDDDDDDDPVDDDDDDLDDDDPDDDDDPDDDDQDPPPSGDDDDDPDDDDDPPFDQDPNATPVDDDDPPDDDDPDDDDPDD

Sequence (107 aa):
MHAAQLRSDDGAAFVGVAAGHAITVTTPGTLKATAQGGVDVTAPTIVLNGNVTINGNLSQGMGDSGGSASINGPVSVKNDITVAGISLTNHVHTGVQSGGSKTGKPQ

InterPro domains:
  IPR044033 GpV-like, apex motif [PF18946] (85-107)